Protein AF-A0A0A8EYA9-F1 (afdb_monomer)

Radius of gyration: 21.24 Å; Cα contacts (8 Å, |Δi|>4): 129; chains: 1; bounding box: 52×30×77 Å

Sequence (147 aa):
MLATSRRNGASEMWLTLESWGLDATVLLAALGTFLLWGLVRPWGQVFPRWTLFLHGRRVPRWLPLAPALIGAATLAPYGVLGIGYCALVSTGVLTIRPGDFHSSQSALLVSWIGMIAFAGYGVTLAVAARSYWFRTRPTGQVRTGAR

Solvent-accessible surface area (backbone atoms only — not comparable to full-atom values): 8191 Å² total; per-residue (Å²): 107,67,75,57,43,58,73,72,68,56,53,73,69,56,54,54,35,42,74,73,68,51,41,72,67,53,53,50,52,49,52,50,49,53,46,52,50,31,51,75,40,71,57,48,49,33,39,47,80,83,45,76,91,49,51,76,41,72,45,63,72,59,69,68,38,50,60,32,49,55,44,16,69,48,30,22,57,50,8,49,53,41,43,52,51,48,51,37,35,75,72,64,78,40,86,66,76,30,80,95,38,98,35,42,66,57,36,50,51,53,47,49,56,50,17,51,50,33,21,55,49,10,47,48,31,43,51,41,44,51,52,42,50,62,75,66,50,77,75,74,77,76,75,86,74,89,127

pLDDT: mean 76.66, std 11.53, range [49.03, 91.88]

Structure (mmCIF, N/CA/C/O backbone):
data_AF-A0A0A8EYA9-F1
#
_entry.id   AF-A0A0A8EYA9-F1
#
loop_
_atom_site.group_PDB
_atom_site.id
_atom_site.type_symbol
_atom_site.label_atom_id
_atom_site.label_alt_id
_atom_site.label_comp_id
_atom_site.label_asym_id
_atom_site.label_entity_id
_atom_site.label_seq_id
_atom_site.pdbx_PDB_ins_code
_atom_site.Cartn_x
_atom_site.Cartn_y
_atom_site.Cartn_z
_atom_site.occupancy
_atom_site.B_iso_or_equiv
_atom_site.auth_seq_id
_atom_site.auth_comp_id
_atom_site.auth_asym_id
_atom_site.auth_atom_id
_atom_site.pdbx_PDB_model_num
ATOM 1 N N . MET A 1 1 ? -1.925 -9.235 -19.720 1.00 63.00 1 MET A N 1
ATOM 2 C CA . MET A 1 1 ? -2.582 -10.080 -18.700 1.00 63.00 1 MET A CA 1
ATOM 3 C C . MET A 1 1 ? -3.860 -10.741 -19.221 1.00 63.00 1 MET A C 1
ATOM 5 O O . MET A 1 1 ? -3.972 -11.950 -19.091 1.00 63.00 1 MET A O 1
ATOM 9 N N . LEU A 1 2 ? -4.724 -10.025 -19.950 1.00 65.94 2 LEU A N 1
ATOM 10 C CA . LEU A 1 2 ? -6.021 -10.540 -20.430 1.00 65.94 2 LEU A CA 1
ATOM 11 C C . LEU A 1 2 ? -5.934 -11.822 -21.281 1.00 65.94 2 LEU A C 1
ATOM 13 O O . LEU A 1 2 ? -6.714 -12.758 -21.112 1.00 65.94 2 LEU A O 1
ATOM 17 N N . ALA A 1 3 ? -4.923 -11.910 -22.153 1.00 64.25 3 ALA A N 1
ATOM 18 C CA . ALA A 1 3 ? -4.637 -13.116 -22.938 1.00 64.25 3 ALA A CA 1
ATOM 19 C C . ALA A 1 3 ? -4.222 -14.321 -22.065 1.00 64.25 3 ALA A C 1
ATOM 21 O O . ALA A 1 3 ? -4.536 -15.467 -22.391 1.00 64.25 3 ALA A O 1
ATOM 22 N N . THR A 1 4 ? -3.551 -14.060 -20.942 1.00 63.66 4 THR A N 1
ATOM 23 C CA . THR A 1 4 ? -3.132 -15.061 -19.954 1.00 63.66 4 THR A CA 1
ATOM 24 C C . THR A 1 4 ? -4.318 -15.505 -19.093 1.00 63.66 4 THR A C 1
ATOM 26 O O . THR A 1 4 ? -4.528 -16.704 -18.926 1.00 63.66 4 THR A O 1
ATOM 29 N N . SER A 1 5 ? -5.158 -14.573 -18.630 1.00 61.84 5 SER A N 1
ATOM 30 C CA . SER A 1 5 ? -6.395 -14.865 -17.885 1.00 61.84 5 SER A CA 1
ATOM 31 C C . SER A 1 5 ? -7.370 -15.719 -18.698 1.00 61.84 5 SER A C 1
ATOM 33 O O . SER A 1 5 ? -7.944 -16.675 -18.177 1.00 61.84 5 SER A O 1
ATOM 35 N N . ARG A 1 6 ? -7.494 -15.447 -20.005 1.00 71.38 6 ARG A N 1
ATOM 36 C CA . ARG A 1 6 ? -8.321 -16.247 -20.921 1.00 71.38 6 ARG A CA 1
ATOM 37 C C . ARG A 1 6 ? -7.797 -17.675 -21.079 1.00 71.38 6 ARG A C 1
ATOM 39 O O . ARG A 1 6 ? -8.586 -18.613 -21.099 1.00 71.38 6 ARG A O 1
ATOM 46 N N . ARG A 1 7 ? -6.472 -17.857 -21.150 1.00 71.62 7 ARG A N 1
ATOM 47 C CA . ARG A 1 7 ? -5.839 -19.189 -21.188 1.00 71.62 7 ARG A CA 1
ATOM 48 C C . ARG A 1 7 ? -6.042 -19.986 -19.899 1.00 71.62 7 ARG A C 1
ATOM 50 O O . ARG A 1 7 ? -6.140 -21.204 -19.970 1.00 71.62 7 ARG A O 1
ATOM 57 N N . ASN A 1 8 ? -6.141 -19.311 -18.757 1.00 73.69 8 ASN A N 1
ATOM 58 C CA . ASN A 1 8 ? -6.355 -19.941 -17.453 1.00 73.69 8 ASN A CA 1
ATOM 59 C C . ASN A 1 8 ? -7.829 -20.294 -17.173 1.00 73.69 8 ASN A C 1
ATOM 61 O O . ASN A 1 8 ? -8.137 -20.774 -16.085 1.00 73.69 8 ASN A O 1
ATOM 65 N N . GLY A 1 9 ? -8.742 -20.051 -18.123 1.00 76.69 9 GLY A N 1
ATOM 66 C CA . GLY A 1 9 ? -10.170 -20.326 -17.952 1.00 76.69 9 GLY A CA 1
ATOM 67 C C . GLY A 1 9 ? -10.874 -19.361 -16.993 1.00 76.69 9 GLY A C 1
ATOM 68 O O . GLY A 1 9 ? -11.844 -19.748 -16.344 1.00 76.69 9 GLY A O 1
ATOM 69 N N . ALA A 1 10 ? -10.383 -18.122 -16.865 1.00 71.62 10 ALA A N 1
ATOM 70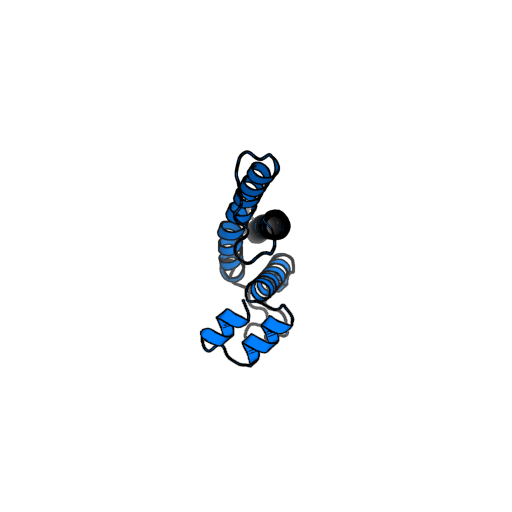 C CA . ALA A 1 10 ? -11.036 -17.107 -16.042 1.00 71.62 10 ALA A CA 1
ATOM 71 C C . ALA A 1 10 ? -12.468 -16.827 -16.534 1.00 71.62 10 ALA A C 1
ATOM 73 O O . ALA A 1 10 ? -12.748 -16.880 -17.731 1.00 71.62 10 ALA A O 1
ATOM 74 N N . SER A 1 11 ? -13.371 -16.522 -15.599 1.00 77.69 11 SER A N 1
ATOM 75 C CA . SER A 1 11 ? -14.775 -16.254 -15.914 1.00 77.69 11 SER A CA 1
ATOM 76 C C . SER A 1 11 ? -14.932 -15.045 -16.843 1.00 77.69 11 SER A C 1
ATOM 78 O O . SER A 1 11 ? -14.156 -14.089 -16.780 1.00 77.69 11 SER A O 1
ATOM 80 N N . GLU A 1 12 ? -15.982 -15.054 -17.668 1.00 76.44 12 GLU A N 1
ATOM 81 C CA . GLU A 1 12 ? -16.320 -13.946 -18.578 1.00 76.44 12 GLU A CA 1
ATOM 82 C C . GLU A 1 12 ? -16.426 -12.600 -17.832 1.00 76.44 12 GLU A C 1
ATOM 84 O O . GLU A 1 12 ? -15.968 -11.574 -18.327 1.00 76.44 12 GLU A O 1
ATOM 89 N N . MET A 1 13 ? -16.916 -12.610 -16.583 1.00 73.62 13 MET A N 1
ATOM 90 C CA . MET A 1 13 ? -16.954 -11.418 -15.724 1.00 73.62 13 MET A CA 1
ATOM 91 C C . MET A 1 13 ? -15.555 -10.873 -15.394 1.00 73.62 13 MET A C 1
ATOM 93 O O . MET A 1 13 ? -15.344 -9.660 -15.440 1.00 73.62 13 MET A O 1
ATOM 97 N N . TRP A 1 14 ? -14.582 -11.739 -15.094 1.00 72.69 14 TRP A N 1
ATOM 98 C CA . TRP A 1 14 ? -13.205 -11.313 -14.823 1.00 72.69 14 TRP A CA 1
ATOM 99 C C . TRP A 1 14 ? -12.540 -10.727 -16.070 1.00 72.69 14 TRP A C 1
ATOM 101 O O . TRP A 1 14 ? -11.891 -9.689 -15.992 1.00 72.69 14 TRP A O 1
ATOM 111 N N . LEU A 1 15 ? -12.777 -11.336 -17.234 1.00 74.00 15 LEU A N 1
ATOM 112 C CA . LEU A 1 15 ? -12.271 -10.845 -18.517 1.00 74.00 15 LEU A CA 1
ATOM 113 C C . LEU A 1 15 ? -12.851 -9.472 -18.874 1.00 74.00 15 LEU A C 1
ATOM 115 O O . LEU A 1 15 ? -12.114 -8.614 -19.360 1.00 74.00 15 LEU A O 1
ATOM 119 N N . THR A 1 16 ? -14.137 -9.237 -18.587 1.00 77.62 16 THR A N 1
ATOM 120 C CA . THR A 1 16 ? -14.739 -7.908 -18.757 1.00 77.62 16 THR A CA 1
ATOM 121 C C . THR A 1 16 ? -14.185 -6.884 -17.774 1.00 77.62 16 THR A C 1
ATOM 123 O O . THR A 1 16 ? -13.921 -5.765 -18.173 1.00 77.62 16 THR A O 1
ATOM 126 N N . LEU A 1 17 ? -13.939 -7.217 -16.507 1.00 75.19 17 LEU A N 1
ATOM 127 C CA . LEU A 1 17 ? -13.317 -6.261 -15.580 1.00 75.19 17 LEU A CA 1
ATOM 128 C C . LEU A 1 17 ? -11.891 -5.911 -16.020 1.00 75.19 17 LEU A C 1
ATOM 130 O O . LEU A 1 17 ? -11.525 -4.736 -16.101 1.00 75.19 17 LEU A O 1
ATOM 134 N N . GLU A 1 18 ? -11.121 -6.925 -16.406 1.00 75.25 18 GLU A N 1
ATOM 135 C CA . GLU A 1 18 ? -9.751 -6.757 -16.870 1.00 75.25 18 GLU A CA 1
ATOM 136 C C . GLU A 1 18 ? -9.679 -5.920 -18.158 1.00 75.25 18 GLU A C 1
ATOM 138 O O . GLU A 1 18 ? -8.746 -5.135 -18.326 1.00 75.25 18 GLU A O 1
ATOM 143 N N . SER A 1 19 ? -10.685 -6.000 -19.042 1.00 76.06 19 SER A N 1
ATOM 144 C CA . SER A 1 19 ? -10.726 -5.182 -20.265 1.00 76.06 19 SER A CA 1
ATOM 145 C C . SER A 1 19 ? -10.951 -3.697 -19.986 1.00 76.06 19 SER A C 1
ATOM 147 O O . SER A 1 19 ? -10.570 -2.862 -20.801 1.00 76.06 19 SER A O 1
ATOM 149 N N . TRP A 1 20 ? -11.541 -3.363 -18.837 1.00 77.62 20 TRP A N 1
ATOM 150 C CA . TRP A 1 20 ? -11.700 -1.988 -18.353 1.00 77.62 20 TRP A CA 1
ATOM 151 C C . TRP A 1 20 ? -10.526 -1.537 -17.465 1.00 77.62 20 TRP A C 1
ATOM 153 O O . TRP A 1 20 ? -10.556 -0.435 -16.922 1.00 77.62 20 TRP A O 1
ATOM 163 N N . GLY A 1 21 ? -9.488 -2.369 -17.309 1.00 73.38 21 GLY A N 1
ATOM 164 C CA . GLY A 1 21 ? -8.339 -2.094 -16.442 1.00 73.38 21 GLY A CA 1
ATOM 165 C C . GLY A 1 21 ? -8.614 -2.315 -14.951 1.00 73.38 21 GLY A C 1
ATOM 166 O O . GLY A 1 21 ? -7.799 -1.925 -14.117 1.00 73.38 21 GLY A O 1
ATOM 167 N N . LEU A 1 22 ? -9.746 -2.933 -14.600 1.00 79.06 22 LEU A N 1
ATOM 168 C CA . LEU A 1 22 ? -10.081 -3.323 -13.233 1.00 79.06 22 LEU A CA 1
ATOM 169 C C . LEU A 1 22 ? -9.487 -4.703 -12.956 1.00 79.06 22 LEU A C 1
ATOM 171 O O . LEU A 1 22 ? -10.127 -5.733 -13.149 1.00 79.06 22 LEU A O 1
ATOM 175 N N . ASP A 1 23 ? -8.234 -4.711 -12.521 1.00 81.81 23 ASP A N 1
ATOM 176 C CA . ASP A 1 23 ? -7.529 -5.920 -12.120 1.00 81.81 23 ASP A CA 1
ATOM 177 C C . ASP A 1 23 ? -7.637 -6.171 -10.603 1.00 81.81 23 ASP A C 1
ATOM 179 O O . ASP A 1 23 ? -8.203 -5.386 -9.831 1.00 81.81 23 ASP A O 1
ATOM 183 N N . ALA A 1 24 ? -7.075 -7.294 -10.149 1.00 77.00 24 ALA A N 1
ATOM 184 C CA . ALA A 1 24 ? -7.038 -7.634 -8.726 1.00 77.00 24 ALA A CA 1
ATOM 185 C C . ALA A 1 24 ? -6.363 -6.538 -7.887 1.00 77.00 24 ALA A C 1
ATOM 187 O O . ALA A 1 24 ? -6.763 -6.286 -6.750 1.00 77.00 24 ALA A O 1
ATOM 188 N N . THR A 1 25 ? -5.363 -5.868 -8.457 1.00 78.38 25 THR A N 1
ATOM 189 C CA . THR A 1 25 ? -4.597 -4.802 -7.817 1.00 78.38 25 THR A CA 1
ATOM 190 C C . THR A 1 25 ? -5.475 -3.591 -7.511 1.00 78.38 25 THR A C 1
ATOM 192 O O . THR A 1 25 ? -5.463 -3.096 -6.382 1.00 78.38 25 THR A O 1
ATOM 195 N N . VAL A 1 26 ? -6.301 -3.154 -8.466 1.00 84.25 26 VAL A N 1
ATOM 196 C CA . VAL A 1 26 ? -7.260 -2.055 -8.282 1.00 84.25 26 VAL A CA 1
ATOM 197 C C . VAL A 1 26 ? -8.325 -2.420 -7.250 1.00 84.25 26 VAL A C 1
ATOM 199 O O . VAL A 1 26 ? -8.642 -1.603 -6.385 1.00 84.25 26 VAL A O 1
ATOM 202 N N . LEU A 1 27 ? -8.844 -3.650 -7.273 1.00 83.00 27 LEU A N 1
ATOM 203 C CA . LEU A 1 27 ? -9.833 -4.102 -6.286 1.00 83.00 27 LEU A CA 1
ATOM 204 C C . LEU A 1 27 ? -9.252 -4.136 -4.865 1.00 83.00 27 LEU A C 1
ATOM 206 O O . LEU A 1 27 ? -9.897 -3.684 -3.917 1.00 83.00 27 LEU A O 1
ATOM 210 N N . LEU A 1 28 ? -8.013 -4.608 -4.711 1.00 82.38 28 LEU A N 1
ATOM 211 C CA . LEU A 1 28 ? -7.301 -4.587 -3.433 1.00 82.38 28 LEU A CA 1
ATOM 212 C C . LEU A 1 28 ? -7.016 -3.155 -2.963 1.00 82.38 28 LEU A C 1
ATOM 214 O O . LEU A 1 28 ? -7.184 -2.856 -1.780 1.00 82.38 28 LEU A O 1
ATOM 218 N N . ALA A 1 29 ? -6.655 -2.249 -3.874 1.00 82.44 29 ALA A N 1
ATOM 219 C CA . ALA A 1 29 ? -6.483 -0.831 -3.566 1.00 82.44 29 ALA A CA 1
ATOM 220 C C . ALA A 1 29 ? -7.811 -0.149 -3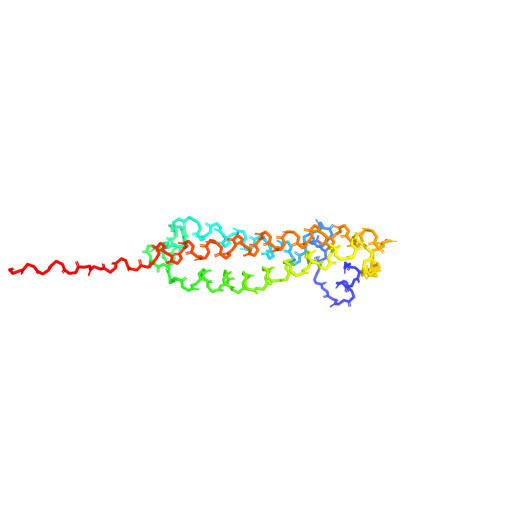.182 1.00 82.44 29 ALA A C 1
ATOM 222 O O . ALA A 1 29 ? -7.838 0.723 -2.310 1.00 82.44 29 ALA A O 1
ATOM 223 N N . ALA A 1 30 ? -8.939 -0.550 -3.766 1.00 84.25 30 ALA A N 1
ATOM 224 C CA . ALA A 1 30 ? -10.252 -0.076 -3.339 1.00 84.25 30 ALA A CA 1
ATOM 225 C C . ALA A 1 30 ? -10.582 -0.580 -1.924 1.00 84.25 30 ALA A C 1
ATOM 227 O O . ALA A 1 30 ? -10.975 0.207 -1.060 1.00 84.25 30 ALA A O 1
ATOM 228 N N . LEU A 1 31 ? -10.333 -1.866 -1.653 1.00 81.88 31 LEU A N 1
ATOM 229 C CA . LEU A 1 31 ? -10.557 -2.478 -0.344 1.00 81.88 31 LEU A CA 1
ATOM 230 C C . LEU A 1 31 ? -9.702 -1.833 0.753 1.00 81.88 31 LEU A C 1
ATOM 232 O O . LEU A 1 31 ? -10.210 -1.524 1.829 1.00 81.88 31 LEU A O 1
ATOM 236 N N . GLY A 1 32 ? -8.418 -1.587 0.501 1.00 81.38 32 GLY A N 1
ATOM 237 C CA . GLY A 1 32 ? -7.572 -0.911 1.480 1.00 81.38 32 GLY A CA 1
ATOM 238 C C . GLY A 1 32 ? -7.943 0.572 1.662 1.00 81.38 32 GLY A C 1
ATOM 239 O O . GLY A 1 32 ? -7.734 1.119 2.739 1.00 81.38 32 GLY A O 1
ATOM 240 N N . THR A 1 33 ? -8.544 1.227 0.658 1.00 83.00 33 THR A N 1
ATOM 241 C CA . THR A 1 33 ? -8.972 2.632 0.755 1.00 83.00 33 THR A CA 1
ATOM 242 C C . THR A 1 33 ? -10.217 2.694 1.618 1.00 83.00 33 THR A C 1
ATOM 244 O O . THR A 1 33 ? -10.326 3.532 2.512 1.00 83.00 33 THR A O 1
ATOM 247 N N . PHE A 1 34 ? -11.118 1.734 1.418 1.00 80.94 34 PHE A N 1
ATOM 248 C CA . PHE A 1 34 ? -12.238 1.492 2.308 1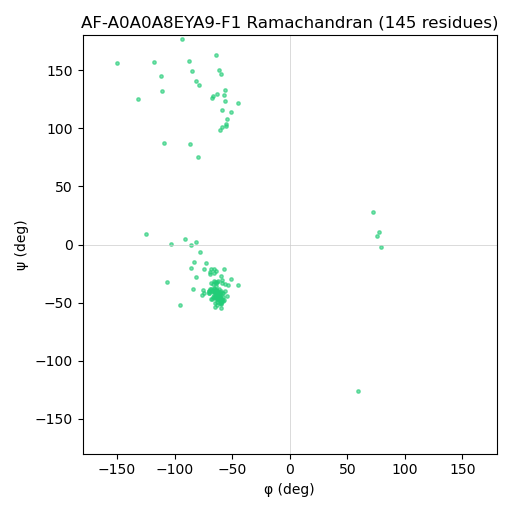.00 80.94 34 PHE A CA 1
ATOM 249 C C . PHE A 1 34 ? -11.764 1.194 3.739 1.00 80.94 34 PHE A C 1
ATOM 251 O O . PHE A 1 34 ? -12.301 1.753 4.696 1.00 80.94 34 PHE A O 1
ATOM 258 N N . LEU A 1 35 ? -10.707 0.392 3.899 1.00 80.56 35 LEU A N 1
ATOM 259 C CA . LEU A 1 35 ? -10.100 0.108 5.198 1.00 80.56 35 LEU A CA 1
ATOM 260 C C . LEU A 1 35 ? -9.525 1.373 5.852 1.00 80.56 35 LEU A C 1
ATOM 262 O O . LEU A 1 35 ? -9.856 1.660 7.000 1.00 80.56 35 LEU A O 1
ATOM 266 N N . LEU A 1 36 ? -8.731 2.169 5.129 1.00 79.69 36 LEU A N 1
ATOM 267 C CA . LEU A 1 36 ? -8.217 3.468 5.581 1.00 79.69 36 LEU A CA 1
ATOM 268 C C . LEU A 1 36 ? -9.350 4.386 6.033 1.00 79.69 36 LEU A C 1
ATOM 270 O O . LEU A 1 36 ? -9.272 5.003 7.096 1.00 79.69 36 LEU A O 1
ATOM 274 N N . TRP A 1 37 ? -10.430 4.435 5.257 1.00 79.69 37 TRP A N 1
ATOM 275 C CA . TRP A 1 37 ? -11.599 5.227 5.600 1.00 79.69 37 TRP A CA 1
ATOM 276 C C . TRP A 1 37 ? -12.253 4.747 6.898 1.00 79.69 37 TRP A C 1
ATOM 278 O O . TRP A 1 37 ? -12.587 5.566 7.759 1.00 79.69 37 TRP A O 1
ATOM 288 N N . GLY A 1 38 ? -12.347 3.427 7.081 1.00 73.19 38 GLY A N 1
ATOM 289 C CA . GLY A 1 38 ? -12.781 2.789 8.319 1.00 73.19 38 GLY A CA 1
ATOM 290 C C . GLY A 1 38 ? -11.886 3.121 9.517 1.00 73.19 38 GLY A C 1
ATOM 291 O O . GLY A 1 38 ? -12.408 3.409 10.588 1.00 73.19 38 GLY A O 1
ATOM 292 N N . LEU A 1 39 ? -10.558 3.153 9.353 1.00 71.56 39 LEU A N 1
ATOM 293 C CA . LEU A 1 39 ? -9.623 3.508 10.432 1.00 71.56 39 LEU A CA 1
ATOM 294 C C . LEU A 1 39 ? -9.717 4.984 10.849 1.00 71.56 39 LEU A C 1
ATOM 296 O O . LEU A 1 39 ? -9.492 5.308 12.017 1.00 71.56 39 LEU A O 1
ATOM 300 N N . VAL A 1 40 ? -10.020 5.884 9.909 1.00 73.69 40 VAL A N 1
ATOM 301 C CA . VAL A 1 40 ? -10.079 7.332 10.168 1.00 73.69 40 VAL A CA 1
ATOM 302 C C . VAL A 1 40 ? -11.435 7.760 10.736 1.00 73.69 40 VAL A C 1
ATOM 304 O O . VAL A 1 40 ? -11.478 8.635 11.608 1.00 73.69 40 VAL A O 1
ATOM 307 N N . ARG A 1 41 ? -12.544 7.170 10.265 1.00 69.44 41 ARG A N 1
ATOM 308 C CA . ARG A 1 41 ? -13.904 7.540 10.691 1.00 69.44 41 ARG A CA 1
ATOM 309 C C . ARG A 1 41 ? -14.373 6.784 11.948 1.00 69.44 41 ARG A C 1
ATOM 311 O O . ARG A 1 41 ? -13.928 5.670 12.209 1.00 69.44 41 ARG A O 1
ATOM 318 N N . PRO A 1 42 ? -15.364 7.328 12.690 1.00 63.94 42 PRO A N 1
ATOM 319 C CA . PRO A 1 42 ? -15.944 6.678 13.876 1.00 63.94 42 PRO A CA 1
ATOM 320 C C . PRO A 1 42 ? -16.522 5.277 13.612 1.00 63.94 42 PRO A C 1
ATOM 322 O O . PRO A 1 42 ? -16.658 4.478 14.537 1.00 63.94 42 PRO A O 1
ATOM 325 N N . TRP A 1 43 ? -16.842 4.967 12.349 1.00 61.25 43 TRP A N 1
ATOM 326 C CA . TRP A 1 43 ? -17.389 3.676 11.922 1.00 61.25 43 TRP A CA 1
ATOM 327 C C . TRP A 1 43 ? -16.424 2.502 12.138 1.00 61.25 43 TRP A C 1
ATOM 329 O O . TRP A 1 43 ? -16.874 1.369 12.273 1.00 61.25 43 TRP A O 1
ATOM 339 N N . GLY A 1 44 ? -15.111 2.750 12.223 1.00 59.09 44 GLY A N 1
ATOM 340 C CA . GLY A 1 44 ? -14.137 1.713 12.582 1.00 59.09 44 GLY A CA 1
ATOM 341 C C . GLY A 1 44 ? -14.169 1.310 14.054 1.00 59.09 44 GLY A C 1
ATOM 342 O O . GLY A 1 44 ? -13.633 0.265 14.403 1.00 59.09 44 GLY A O 1
ATOM 343 N N . GLN A 1 45 ? -14.795 2.119 14.916 1.00 61.53 45 GLN A N 1
ATOM 344 C CA . GLN A 1 45 ? -14.877 1.886 16.363 1.00 61.53 45 GLN A CA 1
ATOM 345 C C . GLN A 1 45 ? -16.275 1.433 16.800 1.00 61.53 45 GLN A C 1
ATOM 347 O O . GLN A 1 45 ? -16.409 0.646 17.741 1.00 61.53 45 GLN A O 1
ATOM 352 N N . VAL A 1 46 ? -17.317 1.905 16.112 1.00 62.69 46 VAL A N 1
ATOM 353 C CA . VAL A 1 46 ? -18.719 1.570 16.380 1.00 62.69 46 VAL A CA 1
ATOM 354 C C . VAL A 1 46 ? -19.386 1.196 15.066 1.00 62.69 46 VAL A C 1
ATOM 356 O O . VAL A 1 46 ? -19.363 1.985 14.121 1.00 62.69 46 VAL A O 1
ATOM 359 N N . PHE A 1 47 ? -19.996 0.010 15.010 1.00 57.56 47 PHE A N 1
ATOM 360 C CA . PHE A 1 47 ? -20.705 -0.428 13.809 1.00 57.56 47 PHE A CA 1
ATOM 361 C C . PHE A 1 47 ? -21.801 0.589 13.428 1.00 57.56 47 PHE A C 1
ATOM 363 O O . PHE A 1 47 ? -22.598 0.972 14.296 1.00 57.56 47 PHE A O 1
ATOM 370 N N . PRO A 1 48 ? -21.840 1.052 12.162 1.00 60.69 48 PRO A N 1
ATOM 371 C CA . PRO A 1 48 ? -22.820 2.028 11.706 1.00 60.69 48 PRO A CA 1
ATOM 372 C C . PRO A 1 48 ? -24.249 1.486 11.775 1.00 60.69 48 PRO A C 1
ATOM 374 O O . PRO A 1 48 ? -24.498 0.287 11.864 1.00 60.69 48 PRO A O 1
ATOM 377 N N . ARG A 1 49 ? -25.220 2.400 11.712 1.00 59.53 49 ARG A N 1
ATOM 378 C CA . ARG A 1 49 ? -26.629 2.056 11.940 1.00 59.53 49 ARG A CA 1
ATOM 379 C C . ARG A 1 49 ? -27.227 1.122 10.885 1.00 59.53 49 ARG A C 1
ATOM 381 O O . ARG A 1 49 ? -28.227 0.458 11.122 1.00 59.53 49 ARG A O 1
ATOM 388 N N . TRP A 1 50 ? -26.603 1.093 9.714 1.00 63.56 50 TRP A N 1
ATOM 389 C CA . TRP A 1 50 ? -27.048 0.301 8.577 1.00 63.56 50 TRP A C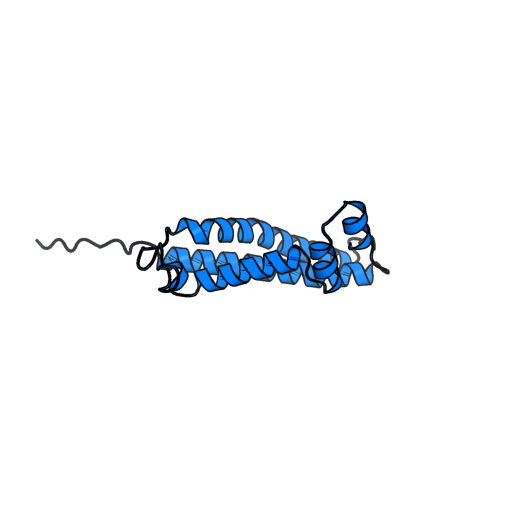A 1
ATOM 390 C C . TRP A 1 50 ? -26.582 -1.164 8.650 1.00 63.56 50 TRP A C 1
ATOM 392 O O . TRP A 1 50 ? -27.147 -2.026 7.985 1.00 63.56 50 TRP A O 1
ATOM 402 N N . THR A 1 51 ? -25.607 -1.492 9.510 1.00 63.09 51 THR A N 1
ATOM 403 C CA . THR A 1 51 ? -25.244 -2.881 9.827 1.00 63.09 51 THR A CA 1
ATOM 404 C C . THR A 1 51 ? -26.250 -3.446 10.833 1.00 63.09 51 THR A C 1
ATOM 406 O O . THR A 1 51 ? -25.963 -3.572 12.024 1.00 63.09 51 THR A O 1
ATOM 409 N N . LEU A 1 52 ? -27.451 -3.769 10.339 1.00 56.94 52 LEU A N 1
ATOM 410 C CA . LEU A 1 52 ? -28.629 -4.191 11.115 1.00 56.94 52 LEU A CA 1
ATOM 411 C C . LEU A 1 52 ? -28.327 -5.228 12.216 1.00 56.94 52 LEU A C 1
ATOM 413 O O . LEU A 1 52 ? -28.921 -5.171 13.286 1.00 56.94 52 LEU A O 1
ATOM 417 N N . PHE A 1 53 ? -27.374 -6.139 11.987 1.00 58.97 53 PHE A N 1
ATOM 418 C CA . PHE A 1 53 ? -27.029 -7.220 12.921 1.00 58.97 53 PHE A CA 1
ATOM 419 C C . PHE A 1 53 ? -26.015 -6.862 14.023 1.00 58.97 53 PHE A C 1
ATOM 421 O O . PHE A 1 53 ? -25.927 -7.568 15.026 1.00 58.97 53 PHE A O 1
ATOM 428 N N . LEU A 1 54 ? -25.216 -5.804 13.857 1.00 56.78 54 LEU A N 1
ATOM 429 C CA . LEU A 1 54 ? -24.123 -5.446 14.782 1.00 56.78 54 LEU A CA 1
ATOM 430 C C . LEU A 1 54 ? -24.230 -4.007 15.304 1.00 56.78 54 LEU A C 1
ATOM 432 O O . LEU A 1 54 ? -23.318 -3.516 15.975 1.00 56.78 54 LEU A O 1
ATOM 436 N N . HIS A 1 55 ? -25.357 -3.354 15.016 1.00 51.94 55 HIS A N 1
ATOM 437 C CA . HIS A 1 55 ? -25.675 -1.982 15.381 1.00 51.94 55 HIS A CA 1
ATOM 438 C C . HIS A 1 55 ? -25.312 -1.669 16.844 1.00 51.94 55 HIS A C 1
ATOM 440 O O . HIS A 1 55 ? -25.813 -2.291 17.779 1.00 51.94 55 HIS A O 1
ATOM 446 N N . GLY A 1 56 ? -24.458 -0.662 17.053 1.00 57.91 56 GLY A N 1
ATOM 447 C CA . GLY A 1 56 ? -24.127 -0.139 18.386 1.00 57.91 56 GLY A CA 1
ATOM 448 C C . GLY A 1 56 ? -23.106 -0.952 19.192 1.00 57.91 56 GLY A C 1
ATOM 449 O O . GLY A 1 56 ? -22.715 -0.526 20.280 1.00 57.91 56 GLY A O 1
ATOM 450 N N . ARG A 1 57 ? -22.616 -2.085 18.674 1.00 62.81 57 ARG A N 1
ATOM 451 C CA . ARG A 1 57 ? -21.554 -2.865 19.324 1.00 62.81 57 ARG A CA 1
ATOM 452 C C . ARG A 1 57 ? -20.185 -2.243 19.012 1.00 62.81 57 ARG A C 1
ATOM 454 O O . ARG A 1 57 ? -19.940 -1.779 17.897 1.00 62.81 57 ARG A O 1
ATOM 461 N N . ARG A 1 58 ? -19.278 -2.212 19.996 1.00 62.59 58 ARG A N 1
ATOM 462 C CA . ARG A 1 58 ? -17.893 -1.761 19.766 1.00 62.59 58 ARG A CA 1
ATOM 463 C C . ARG A 1 58 ? -17.182 -2.773 18.870 1.00 62.59 58 ARG A C 1
ATOM 465 O O . ARG A 1 58 ? -17.167 -3.963 19.185 1.00 62.59 58 ARG A O 1
ATOM 472 N N . VAL A 1 59 ? -16.602 -2.302 17.770 1.00 63.41 59 VAL A N 1
ATOM 473 C CA . VAL A 1 59 ? -15.839 -3.143 16.841 1.00 63.41 59 VAL A CA 1
ATOM 474 C C . VAL A 1 59 ? -14.581 -3.636 17.568 1.00 63.41 59 VAL A C 1
ATOM 476 O O . VAL A 1 59 ? -13.847 -2.818 18.135 1.00 63.41 59 VAL A O 1
ATOM 479 N N . PRO A 1 60 ? -14.292 -4.952 17.585 1.00 67.62 60 PRO A N 1
ATOM 480 C CA . PRO A 1 60 ? -13.037 -5.456 18.124 1.00 67.62 60 PRO A CA 1
ATOM 481 C C . PRO A 1 60 ? -11.865 -4.789 17.406 1.00 67.62 60 PRO A C 1
ATOM 483 O O . PRO A 1 60 ? -11.750 -4.879 16.187 1.00 67.62 60 PRO A O 1
ATOM 486 N N . ARG A 1 61 ? -10.976 -4.135 18.162 1.00 68.06 61 ARG A N 1
ATOM 487 C CA . ARG A 1 61 ? -9.858 -3.345 17.613 1.00 68.06 61 ARG A CA 1
ATOM 488 C C . ARG A 1 61 ? -9.003 -4.094 16.586 1.00 68.06 61 ARG A C 1
ATOM 490 O O . A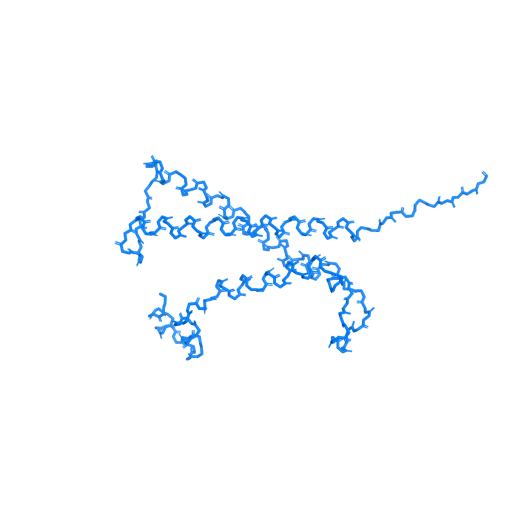RG A 1 61 ? -8.469 -3.465 15.688 1.00 68.06 61 ARG A O 1
ATOM 497 N N . TRP A 1 62 ? -8.897 -5.417 16.711 1.00 68.31 62 TRP A N 1
ATOM 498 C CA . TRP A 1 62 ? -8.109 -6.270 15.822 1.00 68.31 62 TRP A CA 1
ATOM 499 C C . TRP A 1 62 ? -8.740 -6.487 14.445 1.00 68.31 62 TRP A C 1
ATOM 501 O O . TRP A 1 62 ? -8.012 -6.782 13.508 1.00 68.31 62 TRP A O 1
ATOM 511 N N . LEU A 1 63 ? -10.053 -6.297 14.297 1.00 76.69 63 LEU A N 1
ATOM 512 C CA . LEU A 1 63 ? -10.763 -6.552 13.045 1.00 76.69 63 LEU A CA 1
ATOM 513 C C . LEU A 1 63 ? -10.315 -5.611 11.905 1.00 76.69 63 LEU A C 1
ATOM 515 O O . LEU A 1 63 ? -9.951 -6.121 10.851 1.00 76.69 63 LEU A O 1
ATOM 519 N N . PRO A 1 64 ? -10.257 -4.274 12.086 1.00 73.75 64 PRO A N 1
ATOM 520 C CA . PRO A 1 64 ? -9.658 -3.382 11.090 1.00 73.75 64 PRO A CA 1
ATOM 521 C C . PRO A 1 64 ? -8.125 -3.328 11.178 1.00 73.75 64 PRO A C 1
ATOM 523 O O . PRO A 1 64 ? -7.453 -3.075 10.181 1.00 73.75 64 PRO A O 1
ATOM 526 N N . LEU A 1 65 ? -7.547 -3.565 12.361 1.00 74.00 65 LEU A N 1
ATOM 527 C CA . LEU A 1 65 ? -6.110 -3.398 12.579 1.00 74.00 65 LEU A CA 1
ATOM 528 C C . LEU A 1 65 ? -5.280 -4.537 11.973 1.00 74.00 65 LEU A C 1
ATOM 530 O O . LEU A 1 65 ? -4.221 -4.269 11.424 1.00 74.00 65 LEU A O 1
ATOM 534 N N . ALA A 1 66 ? -5.742 -5.789 12.043 1.00 79.75 66 ALA A N 1
ATOM 535 C CA . ALA A 1 66 ? -5.027 -6.931 11.475 1.00 79.75 66 ALA A CA 1
ATOM 536 C C . ALA A 1 66 ? -4.813 -6.803 9.953 1.00 79.75 66 ALA A C 1
ATOM 538 O O . ALA A 1 66 ? -3.654 -6.826 9.536 1.00 79.75 66 ALA A O 1
ATOM 539 N N . PRO A 1 67 ? -5.851 -6.589 9.116 1.00 79.00 67 PRO A N 1
ATOM 540 C CA . PRO A 1 67 ? -5.642 -6.399 7.683 1.00 79.00 67 PRO A CA 1
ATOM 541 C C . PRO A 1 67 ? -4.844 -5.125 7.381 1.00 79.00 67 PRO A C 1
ATOM 543 O O . PRO A 1 67 ? -4.038 -5.128 6.455 1.00 79.00 67 PRO A O 1
ATOM 546 N N . ALA A 1 68 ? -4.988 -4.060 8.182 1.00 81.75 68 ALA A N 1
ATOM 547 C CA . ALA A 1 68 ? -4.218 -2.831 7.989 1.00 81.75 68 ALA A CA 1
ATOM 548 C C . ALA A 1 68 ? -2.725 -3.032 8.283 1.00 81.75 68 ALA A C 1
ATOM 550 O O . ALA A 1 68 ? -1.888 -2.525 7.544 1.00 81.75 68 ALA A O 1
ATOM 551 N N . LEU A 1 69 ? -2.385 -3.788 9.331 1.00 82.88 69 LEU A N 1
ATOM 552 C CA . LEU A 1 69 ? -1.005 -4.122 9.677 1.00 82.88 69 LEU A CA 1
ATOM 553 C C . LEU A 1 69 ? -0.391 -5.092 8.674 1.00 82.88 69 LEU A C 1
ATOM 555 O O . LEU A 1 69 ? 0.748 -4.881 8.282 1.00 82.88 69 LEU A O 1
ATOM 559 N N . ILE A 1 70 ? -1.134 -6.110 8.230 1.00 86.75 70 ILE A N 1
ATOM 560 C CA . ILE A 1 70 ? -0.671 -7.029 7.180 1.00 86.75 70 ILE A CA 1
ATOM 561 C C . ILE A 1 70 ? -0.411 -6.251 5.885 1.00 86.75 70 ILE A C 1
ATOM 563 O O . ILE A 1 70 ? 0.655 -6.389 5.285 1.00 86.75 70 ILE A O 1
ATOM 567 N N . GLY A 1 71 ? -1.345 -5.382 5.485 1.00 85.25 71 GLY A N 1
ATOM 568 C CA . GLY A 1 71 ? -1.182 -4.509 4.325 1.00 85.25 71 GLY A CA 1
ATOM 569 C C . GLY A 1 71 ? 0.021 -3.580 4.479 1.00 85.25 71 GLY A C 1
ATOM 570 O O . GLY A 1 71 ? 0.904 -3.570 3.634 1.00 85.25 71 GLY A O 1
ATOM 571 N N . ALA A 1 72 ? 0.132 -2.857 5.591 1.00 86.19 72 ALA A N 1
ATOM 572 C CA . ALA A 1 72 ? 1.274 -1.984 5.851 1.00 86.19 72 ALA A CA 1
ATOM 573 C C . ALA A 1 72 ? 2.614 -2.741 5.839 1.00 86.19 72 ALA A C 1
ATOM 575 O O . ALA A 1 72 ? 3.567 -2.290 5.210 1.00 86.19 72 ALA A O 1
ATOM 576 N N . ALA A 1 73 ? 2.680 -3.901 6.495 1.00 87.88 73 ALA A N 1
ATOM 577 C CA . ALA A 1 73 ? 3.890 -4.711 6.603 1.00 87.88 73 ALA A CA 1
ATOM 578 C C . ALA A 1 73 ? 4.320 -5.341 5.273 1.00 87.88 73 ALA A C 1
ATOM 580 O O . ALA A 1 73 ? 5.484 -5.691 5.130 1.00 87.88 73 ALA A O 1
ATOM 581 N N . THR A 1 74 ? 3.414 -5.482 4.306 1.00 86.56 74 THR A N 1
ATOM 582 C CA . THR A 1 74 ? 3.732 -6.003 2.968 1.00 86.56 74 THR A CA 1
ATOM 583 C C . THR A 1 74 ? 4.004 -4.870 1.982 1.00 86.56 74 THR A C 1
ATOM 585 O O . THR A 1 74 ? 5.067 -4.831 1.367 1.00 86.56 74 THR A O 1
ATOM 588 N N . LEU A 1 75 ? 3.094 -3.900 1.881 1.00 86.19 75 LEU A N 1
ATOM 589 C CA . LEU A 1 75 ? 3.156 -2.802 0.916 1.00 86.19 75 LEU A CA 1
ATOM 590 C C . LEU A 1 75 ? 4.272 -1.797 1.206 1.00 86.19 75 LEU A C 1
ATOM 592 O O . LEU A 1 75 ? 4.927 -1.344 0.271 1.00 86.19 75 LEU A O 1
ATOM 596 N N . ALA A 1 76 ? 4.511 -1.446 2.474 1.00 87.50 76 ALA A N 1
ATOM 597 C CA . ALA A 1 76 ? 5.521 -0.445 2.809 1.00 87.50 76 ALA A CA 1
ATOM 598 C C . ALA A 1 76 ? 6.948 -0.903 2.457 1.00 87.50 76 ALA A C 1
ATOM 600 O O . ALA A 1 76 ? 7.611 -0.181 1.711 1.00 87.50 76 ALA A O 1
ATOM 601 N N . PRO A 1 77 ? 7.444 -2.075 2.909 1.00 89.56 77 PRO A N 1
ATOM 602 C CA . PRO A 1 77 ? 8.779 -2.515 2.516 1.00 89.56 77 PRO A CA 1
ATOM 603 C C . PRO A 1 77 ? 8.856 -2.806 1.019 1.00 89.56 77 PRO A C 1
ATOM 605 O O . PRO A 1 77 ? 9.856 -2.455 0.402 1.00 89.56 77 PRO A O 1
ATOM 608 N N . TYR A 1 78 ? 7.804 -3.371 0.415 1.00 88.81 78 TYR A N 1
ATOM 609 C CA . TYR A 1 78 ? 7.783 -3.627 -1.024 1.00 88.81 78 TYR A CA 1
ATOM 610 C C . TYR A 1 78 ? 7.934 -2.338 -1.841 1.00 88.81 78 TYR A C 1
ATOM 612 O O . TYR A 1 78 ? 8.823 -2.244 -2.684 1.00 88.81 78 TYR A O 1
ATOM 620 N N . GLY A 1 79 ? 7.132 -1.313 -1.544 1.00 87.88 79 GLY A N 1
ATOM 621 C CA . GLY A 1 79 ? 7.203 -0.028 -2.232 1.00 87.88 79 GLY A CA 1
ATOM 622 C C . GLY A 1 79 ? 8.511 0.716 -1.967 1.00 87.88 79 GLY A C 1
ATOM 623 O O . GLY A 1 79 ? 9.116 1.232 -2.899 1.00 87.88 79 GLY A O 1
ATOM 624 N N . VAL A 1 80 ? 8.996 0.748 -0.720 1.00 90.81 80 VAL A N 1
ATOM 625 C CA . VAL A 1 80 ? 10.236 1.467 -0.365 1.00 90.81 80 VAL A CA 1
ATOM 626 C C . VAL A 1 80 ? 11.466 0.816 -0.999 1.00 90.81 80 VAL A C 1
ATOM 628 O O . VAL A 1 80 ? 12.282 1.510 -1.606 1.00 90.81 80 VAL A O 1
ATOM 631 N N . LEU A 1 81 ? 11.595 -0.510 -0.907 1.00 91.19 81 LEU A N 1
ATOM 632 C CA . LEU A 1 81 ? 12.692 -1.230 -1.557 1.00 91.19 81 LEU A CA 1
ATOM 633 C C . LEU A 1 81 ? 12.581 -1.141 -3.082 1.00 91.19 81 LEU A C 1
ATOM 635 O O . LEU A 1 81 ? 13.591 -0.961 -3.761 1.00 91.19 81 LEU A O 1
ATOM 639 N N . GLY A 1 82 ? 11.360 -1.200 -3.615 1.00 88.69 82 GLY A N 1
ATOM 640 C CA . GLY A 1 82 ? 11.083 -1.026 -5.035 1.00 88.69 82 GLY A CA 1
ATOM 641 C C . GLY A 1 82 ? 11.457 0.359 -5.561 1.00 88.69 82 GLY A C 1
ATOM 642 O O . GLY A 1 82 ? 12.040 0.453 -6.638 1.00 88.69 82 GLY A O 1
ATOM 643 N N . ILE A 1 83 ? 11.205 1.427 -4.796 1.00 91.88 83 ILE A N 1
ATOM 644 C CA . ILE A 1 83 ? 11.688 2.785 -5.098 1.00 91.88 83 ILE A CA 1
ATOM 645 C C . ILE A 1 83 ? 13.217 2.800 -5.153 1.00 91.88 83 ILE A C 1
ATOM 647 O O . ILE A 1 83 ? 13.783 3.337 -6.102 1.00 91.88 83 ILE A O 1
ATOM 651 N N . GLY A 1 84 ? 13.888 2.179 -4.176 1.00 91.31 84 GLY A N 1
ATOM 652 C CA . GLY A 1 84 ? 15.347 2.050 -4.174 1.00 91.31 84 GLY A CA 1
ATOM 653 C C . GLY A 1 84 ? 15.862 1.343 -5.430 1.00 91.31 84 GLY A C 1
ATOM 654 O O . GLY A 1 84 ? 16.745 1.856 -6.111 1.00 91.31 84 GLY A O 1
ATOM 655 N N . TYR A 1 85 ? 15.254 0.213 -5.797 1.00 89.19 85 TYR A N 1
ATOM 656 C CA . TYR A 1 85 ? 15.575 -0.503 -7.031 1.00 89.19 85 TYR A CA 1
ATOM 657 C C . TYR A 1 85 ? 15.367 0.370 -8.278 1.00 89.19 85 TYR A C 1
ATOM 659 O O . TYR A 1 85 ? 16.266 0.463 -9.113 1.00 89.19 85 TYR A O 1
ATOM 667 N N . CYS A 1 86 ? 14.227 1.059 -8.386 1.00 89.94 86 CYS A N 1
ATOM 668 C CA . CYS A 1 86 ? 13.946 1.949 -9.512 1.00 89.94 86 CYS A CA 1
ATOM 669 C C . CYS A 1 86 ? 14.963 3.094 -9.595 1.00 89.94 86 CYS A C 1
ATOM 671 O O . CYS A 1 86 ? 15.408 3.423 -10.690 1.00 89.94 86 CYS A O 1
ATOM 673 N N . ALA A 1 87 ? 15.392 3.648 -8.458 1.00 90.69 87 ALA A N 1
ATOM 674 C CA . ALA A 1 87 ? 16.433 4.669 -8.407 1.00 90.69 87 ALA A CA 1
ATOM 675 C C . ALA A 1 87 ? 17.784 4.146 -8.917 1.00 90.69 87 ALA A C 1
ATOM 677 O O . ALA A 1 87 ? 18.421 4.817 -9.724 1.00 90.69 87 ALA A O 1
ATOM 678 N N . LEU A 1 88 ? 18.191 2.935 -8.517 1.00 90.56 88 LEU A N 1
ATOM 679 C CA . LEU A 1 88 ? 19.413 2.299 -9.023 1.00 90.56 88 LEU A CA 1
ATOM 680 C C . LEU A 1 88 ? 19.342 2.004 -10.530 1.00 90.56 88 LEU A C 1
ATOM 682 O O . LEU A 1 88 ? 20.352 2.104 -11.225 1.00 90.56 88 LEU A O 1
ATOM 686 N N . VAL A 1 89 ? 18.168 1.643 -11.053 1.00 89.69 89 VAL A N 1
ATOM 687 C CA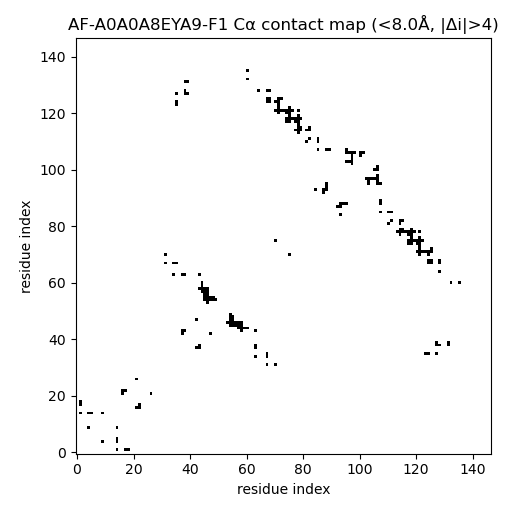 . VAL A 1 89 ? 17.981 1.464 -12.501 1.00 89.69 89 VAL A CA 1
ATOM 688 C C . VAL A 1 89 ? 18.029 2.810 -13.229 1.00 89.69 89 VAL A C 1
ATOM 690 O O . VAL A 1 89 ? 18.665 2.920 -14.274 1.00 89.69 89 VAL A O 1
ATOM 693 N N . SER A 1 90 ? 17.412 3.854 -12.670 1.00 87.25 90 SER A N 1
ATOM 694 C CA . SER A 1 90 ? 17.429 5.208 -13.236 1.00 87.25 90 SER A CA 1
ATOM 695 C C . SER A 1 90 ? 18.834 5.810 -13.316 1.00 87.25 90 SER A C 1
ATOM 697 O O . SER A 1 90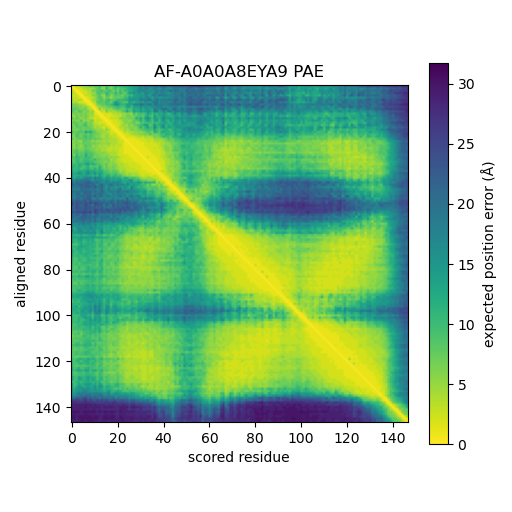 ? 19.101 6.581 -14.233 1.00 87.25 90 SER A O 1
ATOM 699 N N . THR A 1 91 ? 19.738 5.457 -12.399 1.00 88.94 91 THR A N 1
ATOM 700 C CA . THR A 1 91 ? 21.146 5.888 -12.434 1.00 88.94 91 THR A CA 1
ATOM 701 C C . THR A 1 91 ? 22.043 4.990 -13.291 1.00 88.94 91 THR A C 1
ATOM 703 O O . THR A 1 91 ? 23.237 5.255 -13.400 1.00 88.94 91 THR A O 1
ATOM 706 N N . GLY A 1 92 ? 21.497 3.933 -13.902 1.00 86.12 92 GLY A N 1
ATOM 707 C CA . GLY A 1 92 ? 22.246 2.989 -14.735 1.00 86.12 92 GLY A CA 1
ATOM 708 C C . GLY A 1 92 ? 23.111 1.996 -13.953 1.00 86.12 92 GLY A C 1
ATOM 709 O O . GLY A 1 92 ? 23.858 1.236 -14.563 1.00 86.12 92 GLY A O 1
ATOM 710 N N . VAL A 1 93 ? 23.008 1.970 -12.619 1.00 89.81 93 VAL A N 1
ATOM 711 C CA . VAL A 1 93 ? 23.712 0.995 -11.765 1.00 89.81 93 VAL A CA 1
ATOM 712 C C . VAL A 1 93 ? 23.138 -0.407 -11.968 1.00 89.81 93 VAL A C 1
ATOM 714 O O . VAL A 1 93 ? 23.873 -1.392 -11.981 1.00 89.81 93 VAL A O 1
ATOM 717 N N . LEU A 1 94 ? 21.817 -0.498 -12.138 1.00 86.31 94 LEU A N 1
ATOM 718 C CA . LEU A 1 94 ? 21.104 -1.733 -12.450 1.00 86.31 94 LEU A CA 1
ATOM 719 C C . LEU A 1 94 ? 20.398 -1.617 -13.801 1.00 86.31 94 LEU A C 1
ATOM 721 O O . LEU A 1 94 ? 20.070 -0.529 -14.265 1.00 86.31 94 LEU A O 1
ATOM 725 N N . THR A 1 95 ? 20.119 -2.758 -14.426 1.00 83.44 95 THR A N 1
ATOM 726 C CA . THR A 1 95 ? 19.320 -2.815 -15.655 1.00 83.44 95 THR A CA 1
ATOM 727 C C . THR A 1 95 ? 17.983 -3.492 -15.383 1.00 83.44 95 THR A C 1
ATOM 729 O O . THR A 1 95 ? 17.890 -4.420 -14.575 1.00 83.44 95 THR A O 1
ATOM 732 N N . ILE A 1 96 ? 16.937 -3.021 -16.064 1.00 81.75 96 ILE A N 1
ATOM 733 C CA . ILE A 1 96 ? 15.600 -3.615 -16.015 1.00 81.75 96 ILE A CA 1
ATOM 734 C C . ILE A 1 96 ? 15.279 -4.261 -17.359 1.00 81.75 96 ILE A C 1
ATOM 736 O O . ILE A 1 96 ? 15.473 -3.670 -18.429 1.00 81.75 96 ILE A O 1
ATOM 740 N N . ARG A 1 97 ? 14.789 -5.500 -17.309 1.00 81.44 97 ARG A N 1
ATOM 741 C CA . ARG A 1 97 ? 14.300 -6.188 -18.505 1.00 81.44 97 ARG A CA 1
ATOM 742 C C . ARG A 1 97 ? 12.894 -5.669 -18.841 1.00 81.44 97 ARG A C 1
ATOM 744 O O . ARG A 1 97 ? 12.092 -5.541 -17.919 1.00 81.44 97 ARG A O 1
ATOM 751 N N . PRO A 1 98 ? 12.574 -5.412 -20.123 1.00 75.56 98 PRO A N 1
ATOM 752 C CA . PRO A 1 98 ? 11.253 -4.922 -20.526 1.00 75.56 98 PRO A CA 1
ATOM 753 C C . PRO A 1 98 ? 10.109 -5.868 -20.138 1.00 75.56 98 PRO A C 1
ATOM 755 O O . PRO A 1 98 ? 9.013 -5.409 -19.839 1.00 75.56 98 PRO A O 1
ATOM 758 N N . GLY A 1 99 ? 10.353 -7.184 -20.132 1.00 78.38 99 GLY A N 1
ATOM 759 C CA . GLY A 1 99 ? 9.297 -8.177 -19.924 1.00 78.38 99 GLY A CA 1
ATOM 760 C C . GLY A 1 99 ? 8.220 -8.057 -21.004 1.00 78.38 99 GLY A C 1
ATOM 761 O O . GLY A 1 99 ? 8.544 -8.057 -22.189 1.00 78.38 99 GLY A O 1
ATOM 762 N N . ASP A 1 100 ? 6.966 -7.903 -20.580 1.00 68.62 100 ASP A N 1
ATOM 763 C CA . ASP A 1 100 ? 5.806 -7.711 -21.464 1.00 68.62 100 ASP A CA 1
ATOM 764 C C . ASP A 1 100 ? 5.678 -6.272 -22.013 1.00 68.62 100 ASP A C 1
ATOM 766 O O . ASP A 1 100 ? 4.802 -5.990 -22.835 1.00 68.62 100 ASP A O 1
ATOM 770 N N . PHE A 1 101 ? 6.514 -5.332 -21.561 1.00 74.56 101 PHE A N 1
ATOM 771 C CA . PHE A 1 101 ? 6.474 -3.944 -22.020 1.00 74.56 101 PHE A CA 1
ATOM 772 C C . PHE A 1 101 ? 7.282 -3.741 -23.306 1.00 74.56 101 PHE A C 1
ATOM 774 O O . PHE A 1 101 ? 8.321 -4.360 -23.516 1.00 74.56 101 PHE A O 1
ATOM 781 N N . HIS A 1 102 ? 6.846 -2.790 -24.141 1.00 75.44 102 HIS A N 1
ATOM 782 C CA . HIS A 1 102 ? 7.522 -2.441 -25.400 1.00 75.44 102 HIS A CA 1
ATOM 783 C C . HIS A 1 102 ? 8.973 -1.967 -25.222 1.00 75.44 102 HIS A C 1
ATOM 785 O O . HIS A 1 102 ? 9.779 -2.104 -26.138 1.00 75.44 102 HIS A O 1
ATOM 791 N N . SER A 1 103 ? 9.320 -1.385 -24.069 1.00 86.31 103 SER A N 1
ATOM 792 C CA . SER A 1 103 ? 10.681 -0.921 -23.790 1.00 86.31 103 SER A CA 1
ATOM 793 C C . SER A 1 103 ? 11.016 -0.994 -22.299 1.00 86.31 103 SER A C 1
ATOM 795 O O . SER A 1 103 ? 10.124 -0.914 -21.448 1.00 86.31 103 SER A O 1
ATOM 797 N N . SER A 1 104 ? 12.311 -1.077 -21.967 1.00 83.81 104 SER A N 1
ATOM 798 C CA . SER A 1 104 ? 12.795 -0.986 -20.579 1.00 83.81 104 SER A CA 1
ATOM 799 C C . SER A 1 104 ? 12.411 0.338 -19.916 1.00 83.81 104 SER A C 1
ATOM 801 O O . SER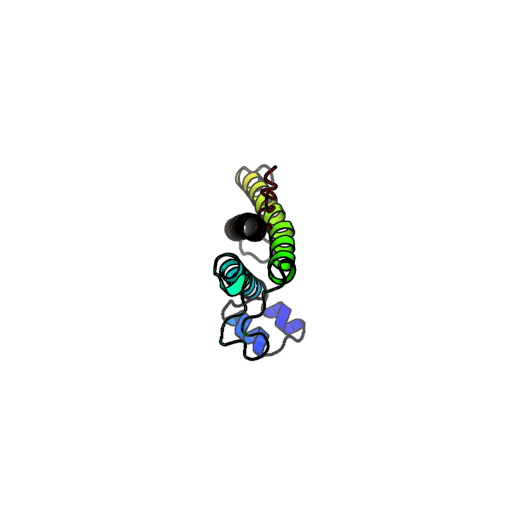 A 1 104 ? 12.173 0.370 -18.713 1.00 83.81 104 SER A O 1
ATOM 803 N N . GLN A 1 105 ? 12.298 1.423 -20.688 1.00 84.19 105 GLN A N 1
ATOM 804 C CA . GLN A 1 105 ? 11.874 2.726 -20.175 1.00 84.19 105 GLN A CA 1
ATOM 805 C C . GLN A 1 105 ? 10.389 2.731 -19.794 1.00 84.19 105 GLN A C 1
ATOM 807 O O . GLN A 1 105 ? 10.026 3.268 -18.751 1.00 84.19 105 GLN A O 1
ATOM 812 N N . SER A 1 106 ? 9.534 2.079 -20.589 1.00 84.62 106 SER A N 1
ATOM 813 C CA . SER A 1 106 ? 8.120 1.875 -20.252 1.00 84.62 106 SER A CA 1
ATOM 814 C C . SER A 1 106 ? 7.971 1.021 -18.990 1.00 84.62 106 SER A C 1
ATOM 816 O O . SER A 1 106 ? 7.208 1.381 -18.097 1.00 84.62 106 SER A O 1
ATOM 818 N N . ALA A 1 107 ? 8.747 -0.063 -18.880 1.00 85.88 107 ALA A N 1
ATOM 819 C CA . ALA A 1 107 ? 8.768 -0.910 -17.687 1.00 85.88 107 ALA A CA 1
ATOM 820 C C . ALA A 1 107 ? 9.221 -0.132 -16.440 1.00 85.88 107 ALA A C 1
ATOM 822 O O . ALA A 1 107 ? 8.605 -0.245 -15.380 1.00 85.88 107 ALA A O 1
ATOM 823 N N . LEU A 1 108 ? 10.260 0.699 -16.569 1.00 88.62 108 LEU A N 1
ATOM 824 C CA . LEU A 1 108 ? 10.768 1.540 -15.486 1.00 88.62 108 LEU A CA 1
ATOM 825 C C . LEU A 1 108 ? 9.742 2.587 -15.037 1.00 88.62 108 LEU A C 1
ATOM 827 O O . LEU A 1 108 ? 9.552 2.777 -13.840 1.00 88.62 108 LEU A O 1
ATOM 831 N N . LEU A 1 109 ? 9.058 3.242 -15.978 1.00 88.62 109 LEU A N 1
ATOM 832 C CA . LEU A 1 109 ? 8.034 4.243 -15.675 1.00 88.62 109 LEU A CA 1
ATOM 833 C C . LEU A 1 109 ? 6.856 3.622 -14.916 1.00 88.62 109 LEU A C 1
ATOM 835 O O . LEU A 1 109 ? 6.441 4.147 -13.885 1.00 88.62 109 LEU A O 1
ATOM 839 N N . VAL A 1 110 ? 6.350 2.477 -15.383 1.00 87.00 110 VAL A N 1
ATOM 840 C CA . VAL A 1 110 ? 5.268 1.749 -14.700 1.00 87.00 110 VAL A CA 1
ATOM 841 C C . VAL A 1 110 ? 5.720 1.268 -13.320 1.00 87.00 110 VAL A C 1
ATOM 843 O O . VAL A 1 110 ? 4.963 1.383 -12.356 1.00 87.00 110 VAL A O 1
ATOM 846 N N . SER A 1 111 ? 6.968 0.805 -13.201 1.00 88.75 111 SER A N 1
ATOM 847 C CA . SER A 1 111 ? 7.556 0.419 -11.914 1.00 88.75 111 SER A CA 1
ATOM 848 C C . SER A 1 111 ? 7.599 1.603 -10.949 1.00 88.75 111 SER A C 1
ATOM 850 O O . SER A 1 111 ? 7.152 1.471 -9.816 1.00 88.75 111 SER A O 1
ATOM 852 N N . TRP A 1 112 ? 8.040 2.782 -11.391 1.00 90.56 112 TRP A N 1
ATOM 853 C CA . TRP A 1 112 ? 8.041 3.992 -10.565 1.00 90.56 112 TRP A CA 1
ATOM 854 C C . TRP A 1 112 ? 6.647 4.349 -10.047 1.00 90.56 112 TRP A C 1
ATOM 856 O O . TRP A 1 112 ? 6.481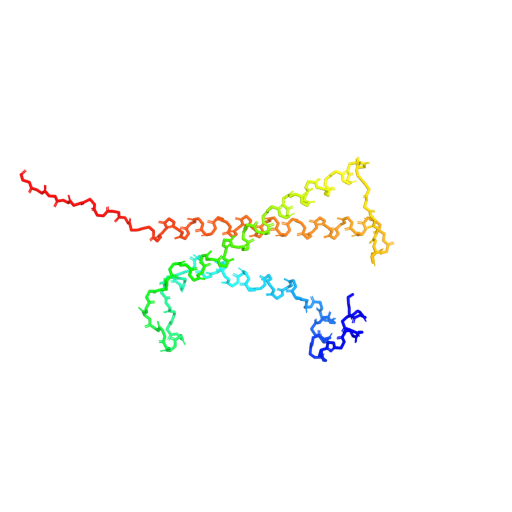 4.569 -8.847 1.00 90.56 112 TRP A O 1
ATOM 866 N N . ILE A 1 113 ? 5.642 4.358 -10.927 1.00 91.25 113 ILE A N 1
ATOM 867 C CA . ILE A 1 113 ? 4.252 4.644 -10.547 1.00 91.25 113 ILE A CA 1
ATOM 868 C C . ILE A 1 113 ? 3.763 3.630 -9.508 1.00 91.25 113 ILE A C 1
ATOM 870 O O . ILE A 1 113 ? 3.252 4.021 -8.458 1.00 91.25 113 ILE A O 1
ATOM 874 N N . GLY A 1 114 ? 3.954 2.335 -9.773 1.00 87.81 114 GLY A N 1
ATOM 875 C CA . GLY A 1 114 ? 3.524 1.263 -8.878 1.00 87.81 114 GLY A CA 1
ATOM 876 C C . GLY A 1 114 ? 4.214 1.324 -7.517 1.00 87.81 114 GLY A C 1
ATOM 877 O O . GLY A 1 114 ? 3.548 1.283 -6.486 1.00 87.81 114 GLY A O 1
ATOM 878 N N . MET A 1 115 ? 5.539 1.486 -7.487 1.00 91.31 115 MET A N 1
ATOM 879 C CA . MET A 1 115 ? 6.310 1.484 -6.242 1.00 91.31 115 MET A CA 1
ATOM 880 C C . MET A 1 115 ? 6.023 2.714 -5.379 1.00 91.31 115 MET A C 1
ATOM 882 O O . MET A 1 115 ? 5.890 2.575 -4.163 1.00 91.31 115 MET A O 1
ATOM 886 N N . ILE A 1 116 ? 5.845 3.896 -5.982 1.00 91.69 116 ILE A N 1
ATOM 887 C CA . ILE A 1 116 ? 5.412 5.101 -5.256 1.00 91.69 116 ILE A CA 1
ATOM 888 C C . ILE A 1 116 ? 4.009 4.901 -4.684 1.00 91.69 116 ILE A C 1
ATOM 890 O O . ILE A 1 116 ? 3.784 5.206 -3.510 1.00 91.69 116 ILE A O 1
ATOM 894 N N . ALA A 1 117 ? 3.080 4.360 -5.478 1.00 88.25 117 ALA A N 1
ATOM 895 C CA . ALA A 1 117 ? 1.730 4.073 -5.013 1.00 88.25 117 ALA A CA 1
ATOM 896 C C . ALA A 1 117 ? 1.751 3.090 -3.834 1.00 88.25 117 ALA A C 1
ATOM 898 O O . ALA A 1 117 ? 1.194 3.397 -2.783 1.00 88.25 117 ALA A O 1
ATOM 899 N N . PHE A 1 118 ? 2.452 1.958 -3.949 1.00 87.00 118 PHE A N 1
ATOM 900 C CA . PHE A 1 118 ? 2.559 0.965 -2.877 1.00 87.00 118 PHE A CA 1
ATOM 901 C C . PHE A 1 118 ? 3.246 1.511 -1.624 1.00 87.00 118 PHE A C 1
ATOM 903 O O . PHE A 1 118 ? 2.759 1.274 -0.518 1.00 87.00 118 PHE A O 1
ATOM 910 N N . ALA A 1 119 ? 4.324 2.285 -1.776 1.00 89.38 119 ALA A N 1
ATOM 911 C CA . ALA A 1 119 ? 5.015 2.906 -0.651 1.00 89.38 119 ALA A CA 1
ATOM 912 C C . ALA A 1 119 ? 4.103 3.901 0.072 1.00 89.38 119 ALA A C 1
ATOM 914 O O . ALA A 1 119 ? 3.906 3.791 1.283 1.00 89.38 119 ALA A O 1
ATOM 915 N N . GLY A 1 120 ? 3.499 4.836 -0.668 1.00 90.31 120 GLY A N 1
ATOM 916 C CA . GLY A 1 120 ? 2.583 5.826 -0.106 1.00 90.31 120 GLY A CA 1
ATOM 917 C C . GLY A 1 120 ? 1.397 5.161 0.586 1.00 90.31 120 GLY A C 1
ATOM 918 O O . GLY A 1 120 ? 1.032 5.528 1.704 1.00 90.31 120 GLY A O 1
ATOM 919 N N . TYR A 1 121 ? 0.846 4.117 -0.024 1.00 85.88 121 TYR A N 1
ATOM 920 C CA . TYR A 1 121 ? -0.285 3.385 0.519 1.00 85.88 121 TYR A CA 1
ATOM 921 C C . TYR A 1 121 ? 0.062 2.598 1.788 1.00 85.88 121 TYR A C 1
ATOM 923 O O . TYR A 1 121 ? -0.635 2.704 2.798 1.00 85.88 121 TYR A O 1
ATOM 931 N N . GLY A 1 122 ? 1.174 1.858 1.773 1.00 86.62 122 GLY A N 1
ATOM 932 C CA . GLY A 1 122 ? 1.666 1.105 2.925 1.00 86.62 122 GLY A CA 1
ATOM 933 C C . GLY A 1 122 ? 2.016 2.011 4.106 1.00 86.62 122 GLY A C 1
ATOM 934 O O . GLY A 1 122 ? 1.623 1.729 5.239 1.00 86.62 122 GLY A O 1
ATOM 935 N N . VAL A 1 123 ? 2.680 3.143 3.849 1.00 87.44 123 VAL A N 1
ATOM 936 C CA . VAL A 1 123 ? 2.983 4.156 4.875 1.00 87.44 123 VAL A CA 1
ATOM 937 C C . VAL A 1 123 ? 1.697 4.757 5.441 1.00 87.44 123 VAL A C 1
ATOM 939 O O . VAL A 1 123 ? 1.556 4.859 6.660 1.00 87.44 123 VAL A O 1
ATOM 942 N N . THR A 1 124 ? 0.729 5.103 4.590 1.00 88.12 124 THR A N 1
ATOM 943 C CA . THR A 1 124 ? -0.558 5.653 5.045 1.00 88.12 124 THR A CA 1
ATOM 944 C C . THR A 1 124 ? -1.309 4.654 5.926 1.00 88.12 124 THR A C 1
ATOM 946 O O . THR A 1 124 ? -1.802 5.034 6.990 1.00 88.12 124 THR A O 1
ATOM 949 N N . LEU A 1 125 ? -1.336 3.367 5.554 1.00 86.00 125 LEU A N 1
ATOM 950 C CA . LEU A 1 125 ? -1.905 2.296 6.381 1.00 86.00 125 LEU A CA 1
ATOM 951 C C . LEU A 1 125 ? -1.186 2.168 7.726 1.00 86.00 125 LEU A C 1
ATOM 953 O O . LEU A 1 125 ? -1.851 2.077 8.758 1.00 86.00 125 LEU A O 1
ATOM 957 N N . ALA A 1 126 ? 0.148 2.218 7.745 1.00 86.00 126 ALA A N 1
ATOM 958 C CA . ALA A 1 126 ? 0.929 2.159 8.979 1.00 86.00 126 ALA A CA 1
ATOM 959 C C . ALA A 1 126 ? 0.604 3.336 9.915 1.00 86.00 126 ALA A C 1
ATOM 961 O O . ALA A 1 126 ? 0.378 3.146 11.114 1.00 86.00 126 ALA A O 1
ATOM 962 N N . VAL A 1 127 ? 0.538 4.555 9.371 1.00 86.75 127 VAL A N 1
ATOM 963 C CA . VAL A 1 127 ? 0.208 5.773 10.125 1.00 86.75 127 VAL A CA 1
ATOM 964 C C . VAL A 1 127 ? -1.229 5.722 10.644 1.00 86.75 127 VAL A C 1
ATOM 966 O O . VAL A 1 127 ? -1.462 6.001 11.823 1.00 86.75 127 VAL A O 1
ATOM 969 N N . ALA A 1 128 ? -2.188 5.318 9.809 1.00 83.50 128 ALA A N 1
ATOM 970 C CA . ALA A 1 128 ? -3.586 5.174 10.201 1.00 83.50 128 ALA A CA 1
ATOM 971 C C . ALA A 1 128 ? -3.757 4.104 11.289 1.00 83.50 128 ALA A C 1
ATOM 973 O O . ALA A 1 128 ? -4.406 4.367 12.302 1.00 83.50 128 ALA A O 1
ATOM 974 N N . ALA A 1 129 ? -3.118 2.938 11.140 1.00 83.06 129 ALA A N 1
ATOM 975 C CA . ALA A 1 129 ? -3.128 1.868 12.137 1.00 83.06 129 ALA A CA 1
ATOM 976 C C . ALA A 1 129 ? -2.529 2.336 13.468 1.00 83.06 129 ALA A C 1
ATOM 978 O O . ALA A 1 129 ? -3.109 2.098 14.529 1.00 83.06 129 ALA A O 1
ATOM 979 N N . ARG A 1 130 ? -1.415 3.078 13.425 1.00 82.25 130 ARG A N 1
ATOM 980 C CA . ARG A 1 130 ? -0.788 3.670 14.613 1.00 82.25 130 ARG A CA 1
ATOM 981 C C . ARG A 1 130 ? -1.703 4.691 15.291 1.00 82.25 130 ARG A C 1
ATOM 983 O O . ARG A 1 130 ? -1.868 4.641 16.509 1.00 82.25 130 ARG A O 1
ATOM 990 N N . SER A 1 131 ? -2.324 5.586 14.524 1.00 82.50 131 SER A N 1
ATOM 991 C CA . SER A 1 131 ? -3.278 6.576 15.042 1.00 82.50 131 SER A CA 1
ATOM 992 C C . SER A 1 131 ? -4.492 5.903 15.689 1.00 82.50 131 SER A C 1
ATOM 994 O O . SER A 1 131 ? -4.864 6.229 16.817 1.00 82.50 131 SER A O 1
ATOM 996 N N . TYR A 1 132 ? -5.056 4.894 15.020 1.00 76.75 132 TYR A N 1
ATOM 997 C CA . TYR A 1 132 ? -6.172 4.099 15.525 1.00 76.75 132 TYR A CA 1
ATOM 998 C C . TYR A 1 132 ? -5.809 3.363 16.820 1.00 76.75 132 TYR A C 1
ATOM 1000 O O . TYR A 1 132 ? -6.585 3.366 17.779 1.00 76.75 132 TYR A O 1
ATOM 1008 N N . TRP A 1 133 ? -4.601 2.794 16.893 1.00 76.00 133 TRP A N 1
ATOM 1009 C CA . TRP A 1 133 ? -4.095 2.151 18.101 1.00 76.00 133 TRP A CA 1
ATOM 1010 C C . TRP A 1 133 ? -4.039 3.128 19.274 1.00 76.00 133 TRP A C 1
ATOM 1012 O O . TRP A 1 133 ? -4.547 2.806 20.342 1.00 76.00 133 TRP A O 1
ATOM 1022 N N . PHE A 1 134 ? -3.492 4.334 19.090 1.00 76.19 134 PHE A N 1
ATOM 1023 C CA . PHE A 1 134 ? -3.431 5.337 20.160 1.00 76.19 134 PHE A CA 1
ATOM 1024 C C . PHE A 1 134 ? -4.808 5.815 20.623 1.00 76.19 134 PHE A C 1
ATOM 1026 O O . PHE A 1 134 ? -5.022 5.927 21.825 1.00 76.19 134 PHE A O 1
ATOM 1033 N N . ARG A 1 135 ? -5.756 6.029 19.702 1.00 72.56 135 ARG A N 1
ATOM 1034 C CA . ARG A 1 135 ? -7.133 6.444 20.038 1.00 72.56 135 ARG A CA 1
ATOM 1035 C C . ARG A 1 135 ? -7.921 5.381 20.802 1.00 72.56 135 ARG A C 1
ATOM 1037 O O . ARG A 1 135 ? -8.878 5.713 21.489 1.00 72.56 135 ARG A O 1
ATOM 1044 N N . THR A 1 136 ? -7.553 4.111 20.649 1.00 69.31 136 THR A N 1
ATOM 1045 C CA . THR A 1 136 ? -8.249 2.974 21.271 1.00 69.31 136 THR A CA 1
ATOM 1046 C C . THR A 1 136 ? -7.514 2.405 22.484 1.00 69.31 136 THR A C 1
ATOM 1048 O O . THR A 1 136 ? -8.018 1.467 23.110 1.00 69.31 136 THR A O 1
ATOM 1051 N N . ARG A 1 137 ? -6.351 2.966 22.865 1.00 66.19 137 ARG A N 1
ATOM 1052 C CA . ARG A 1 137 ? -5.726 2.640 24.152 1.00 66.19 137 ARG A CA 1
ATOM 1053 C C . ARG A 1 137 ? -6.669 3.100 25.266 1.00 66.19 137 ARG A C 1
ATOM 1055 O O . ARG A 1 137 ? -7.091 4.254 25.244 1.00 66.19 137 ARG A O 1
ATOM 1062 N N . PRO A 1 138 ? -6.994 2.237 26.244 1.00 57.91 138 PRO A N 1
ATOM 1063 C CA . PRO A 1 138 ? -7.641 2.699 27.457 1.00 57.91 138 PRO A CA 1
ATOM 1064 C C . PRO A 1 138 ? -6.699 3.724 28.080 1.00 57.91 138 PRO A C 1
ATOM 1066 O O . PRO A 1 138 ? -5.575 3.375 28.445 1.00 57.91 138 PRO A O 1
ATOM 1069 N N . THR A 1 139 ? -7.121 4.984 28.161 1.00 58.12 139 THR A N 1
ATOM 1070 C CA . THR A 1 139 ? -6.503 5.936 29.078 1.00 58.12 139 THR A CA 1
ATOM 1071 C C . THR A 1 139 ? -6.589 5.258 30.432 1.00 58.12 139 THR A C 1
ATOM 1073 O O . THR A 1 139 ? -7.694 5.033 30.929 1.00 58.12 139 THR A O 1
ATOM 1076 N N . GLY A 1 140 ? -5.452 4.793 30.957 1.00 50.44 140 GLY A N 1
ATOM 1077 C CA . GLY A 1 140 ? -5.409 4.192 32.277 1.00 50.44 140 GLY A CA 1
ATOM 1078 C C . GLY A 1 140 ? -6.087 5.175 33.211 1.00 50.44 140 GLY A C 1
ATOM 1079 O O . GLY A 1 140 ? -5.626 6.307 33.341 1.00 50.44 140 GLY A O 1
ATOM 1080 N N . GLN A 1 141 ? -7.230 4.784 33.773 1.00 50.50 141 GLN A N 1
ATOM 1081 C CA . GLN A 1 141 ? -7.799 5.518 34.880 1.00 50.50 141 GLN A CA 1
ATOM 1082 C C . GLN A 1 141 ? -6.734 5.496 35.967 1.00 50.50 141 GLN A C 1
ATOM 1084 O O . GLN A 1 141 ? -6.537 4.486 36.644 1.00 50.50 141 GLN A O 1
ATOM 1089 N N . VAL A 1 142 ? -6.013 6.608 36.093 1.00 54.38 142 VAL A N 1
ATOM 1090 C CA . VAL A 1 142 ? -5.363 6.979 37.336 1.00 54.38 142 VAL A CA 1
ATOM 1091 C C . VAL A 1 142 ? -6.497 6.983 38.347 1.00 54.38 142 VAL A C 1
ATOM 1093 O O . VAL A 1 142 ? -7.365 7.852 38.323 1.00 54.38 142 VAL A O 1
ATOM 1096 N N . ARG A 1 143 ? -6.556 5.913 39.143 1.00 51.72 143 ARG A N 1
ATOM 1097 C CA . ARG A 1 143 ? -7.422 5.805 40.310 1.00 51.72 143 ARG A CA 1
ATOM 1098 C C . ARG A 1 143 ? -7.105 7.005 41.188 1.00 51.72 143 ARG A C 1
ATOM 1100 O O . ARG A 1 143 ? -6.080 7.021 41.862 1.00 51.72 143 ARG A O 1
ATOM 1107 N N . THR A 1 144 ? -7.984 7.996 41.180 1.00 60.31 144 THR A N 1
ATOM 1108 C CA . THR A 1 144 ? -8.103 8.962 42.264 1.00 60.31 144 THR A CA 1
ATOM 1109 C C . THR A 1 144 ? -8.467 8.163 43.511 1.00 60.31 144 THR A C 1
ATOM 1111 O O . THR A 1 144 ? -9.605 7.739 43.689 1.00 60.31 144 THR A O 1
ATOM 1114 N N . GLY A 1 145 ? -7.466 7.861 44.332 1.00 52.59 145 GLY A N 1
ATOM 1115 C CA . GLY A 1 145 ? -7.638 7.323 45.671 1.00 52.59 145 GLY A CA 1
ATOM 1116 C C . GLY A 1 145 ? -7.244 8.401 46.660 1.00 52.59 145 GLY A C 1
ATOM 1117 O O . GLY A 1 145 ? -6.086 8.468 47.049 1.00 52.59 145 GLY A O 1
ATOM 1118 N N . ALA A 1 146 ? -8.205 9.252 47.009 1.00 52.19 146 ALA A N 1
ATOM 1119 C CA . ALA A 1 146 ? -8.118 10.136 48.158 1.00 52.19 146 ALA A CA 1
ATOM 1120 C C . ALA A 1 146 ? -7.866 9.317 49.436 1.00 52.19 146 ALA A C 1
ATOM 1122 O O . ALA A 1 146 ? -8.563 8.326 49.676 1.00 52.19 146 ALA A O 1
ATOM 1123 N N . ARG A 1 147 ? -6.900 9.751 50.244 1.00 49.03 147 ARG A N 1
ATOM 1124 C CA . ARG A 1 147 ? -6.896 9.634 51.703 1.00 49.03 147 ARG A CA 1
ATOM 1125 C C . ARG A 1 147 ? -6.229 10.869 52.276 1.00 49.03 147 ARG A C 1
ATOM 1127 O O . ARG A 1 147 ? -5.211 11.283 51.682 1.00 49.03 147 ARG A O 1
#

Foldseek 3Di:
DLVVCVVVVHDPVQSVCVVVVNHPVVVVVVVLVVLLVLLVDCCVQAPDPVPVVRHGPGHDLCPSLVVLLVLLVPLQVQLVVLCVVLVCCVVVVDFDDQVPHPDSVVVSVVSNVSSVVSNVSSVSSVVSSVVSVVVPPPPPPPPPDDD

Mean predicted aligned error: 10.92 Å

Secondary structure (DSSP, 8-state):
-HHHHHHTT--HHHHHHHHTT--HHHHHHHHHHHHHHHHHSGGGTB--TT-TTTTTPBPPTHHHHHHHHHHHHHHHHHHHHHHHHHHHHHTTSS----TTSSSHHHHHHHHHHHHHHHHHHHHHHHHHHHHHHHHHS----------